Protein AF-A0A916F3W6-F1 (afdb_monomer_lite)

Structure (mmCIF, N/CA/C/O backbone):
data_AF-A0A916F3W6-F1
#
_entry.id   AF-A0A916F3W6-F1
#
loop_
_atom_site.group_PDB
_atom_site.id
_atom_site.type_symbol
_atom_site.label_atom_id
_atom_site.label_alt_id
_atom_site.label_comp_id
_atom_site.label_asym_id
_atom_site.label_entity_id
_atom_site.label_seq_id
_atom_site.pdbx_PDB_ins_code
_atom_site.Cartn_x
_atom_site.Cartn_y
_atom_site.Cartn_z
_atom_site.occupancy
_atom_site.B_iso_or_equiv
_atom_site.auth_seq_id
_atom_site.auth_comp_id
_atom_site.auth_asym_id
_atom_site.auth_atom_id
_atom_site.pdbx_PDB_model_num
ATOM 1 N N . MET A 1 1 ? 19.895 7.352 -36.940 1.00 52.72 1 MET A N 1
ATOM 2 C CA . MET A 1 1 ? 19.211 6.720 -35.798 1.00 52.72 1 MET A CA 1
ATOM 3 C C . MET A 1 1 ? 20.053 7.097 -34.598 1.00 52.72 1 MET A C 1
ATOM 5 O O . MET A 1 1 ? 21.205 6.691 -34.572 1.00 52.72 1 MET A O 1
ATOM 9 N N . GLY A 1 2 ? 19.587 8.029 -33.764 1.00 63.97 2 GLY A N 1
ATOM 10 C CA . GLY A 1 2 ? 20.312 8.358 -32.534 1.00 63.97 2 GLY A CA 1
ATOM 11 C C . GLY A 1 2 ? 20.203 7.164 -31.597 1.00 63.97 2 GLY A C 1
ATOM 12 O O . GLY A 1 2 ? 19.121 6.586 -31.505 1.00 63.97 2 GLY A O 1
ATOM 13 N N . GLU A 1 3 ? 21.311 6.747 -30.992 1.00 76.19 3 GLU A N 1
ATOM 14 C CA . GLU A 1 3 ? 21.245 5.807 -29.876 1.00 76.19 3 GLU A CA 1
ATOM 15 C C . GLU A 1 3 ? 20.401 6.453 -28.779 1.00 76.19 3 GLU A C 1
ATOM 17 O O . GLU A 1 3 ? 20.595 7.626 -28.457 1.00 76.19 3 GLU A O 1
ATOM 22 N N . LEU A 1 4 ? 19.427 5.708 -28.259 1.00 79.44 4 LEU A N 1
ATOM 23 C CA . LEU A 1 4 ? 18.796 6.086 -27.005 1.00 79.44 4 LEU A CA 1
ATOM 24 C C . LEU A 1 4 ? 19.884 6.004 -25.943 1.00 79.44 4 LEU A C 1
ATOM 26 O O . LEU A 1 4 ? 20.532 4.963 -25.803 1.00 79.44 4 LEU A O 1
ATOM 30 N N . ASP A 1 5 ? 20.103 7.100 -25.228 1.00 88.50 5 ASP A N 1
ATOM 31 C CA . ASP A 1 5 ? 20.922 7.025 -24.034 1.00 88.50 5 ASP A CA 1
ATOM 32 C C . ASP A 1 5 ? 20.217 6.166 -22.970 1.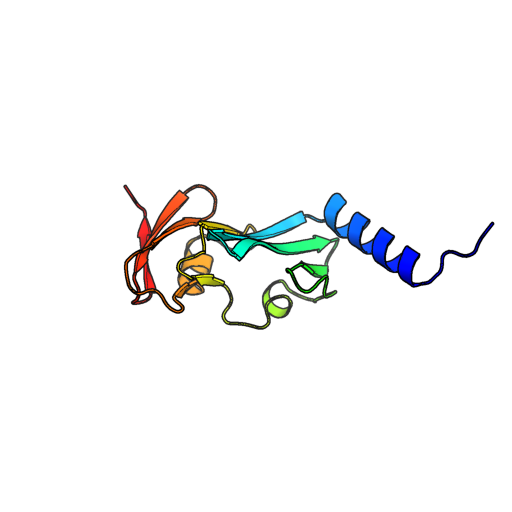00 88.50 5 ASP A C 1
ATOM 34 O O . ASP A 1 5 ? 19.040 5.793 -23.064 1.00 88.50 5 ASP A O 1
ATOM 38 N N . HIS A 1 6 ? 21.002 5.757 -21.981 1.00 87.81 6 HIS A N 1
ATOM 39 C CA . HIS A 1 6 ? 20.548 4.846 -20.943 1.00 87.81 6 HIS A CA 1
ATOM 40 C C . HIS A 1 6 ? 19.381 5.424 -20.127 1.00 87.81 6 HIS A C 1
ATOM 42 O O . HIS A 1 6 ? 18.486 4.676 -19.740 1.00 87.81 6 HIS A O 1
ATOM 48 N N . GLU A 1 7 ? 19.365 6.742 -19.916 1.00 89.38 7 GLU A N 1
ATOM 49 C CA . GLU A 1 7 ? 18.322 7.438 -19.158 1.00 89.38 7 GLU A CA 1
ATOM 50 C C . GLU A 1 7 ? 16.986 7.393 -19.901 1.00 89.38 7 GLU A C 1
ATOM 52 O O . GLU A 1 7 ? 15.973 7.004 -19.319 1.00 89.38 7 GLU A O 1
ATOM 57 N N . ALA A 1 8 ? 16.987 7.662 -21.210 1.00 91.12 8 ALA A N 1
ATOM 58 C CA . ALA A 1 8 ? 15.786 7.548 -22.032 1.00 91.12 8 ALA A CA 1
ATOM 59 C C . ALA A 1 8 ? 15.224 6.116 -22.042 1.00 91.12 8 ALA A C 1
ATOM 61 O O . ALA A 1 8 ? 14.010 5.922 -21.996 1.00 91.12 8 ALA A O 1
ATOM 62 N N . CYS A 1 9 ? 16.093 5.099 -22.066 1.00 91.56 9 CYS A N 1
ATOM 63 C CA . CYS A 1 9 ? 15.659 3.704 -21.963 1.00 91.56 9 CYS A CA 1
ATOM 64 C C . CYS A 1 9 ? 14.992 3.394 -20.612 1.00 91.56 9 CYS A C 1
ATOM 66 O O . CYS A 1 9 ? 14.017 2.643 -20.580 1.00 91.56 9 CYS A O 1
ATOM 68 N N . ILE A 1 10 ? 15.514 3.951 -19.512 1.00 90.44 10 ILE A N 1
ATOM 69 C CA . ILE A 1 10 ? 14.955 3.765 -18.167 1.00 90.44 10 ILE A CA 1
ATOM 70 C C . ILE A 1 10 ? 13.566 4.395 -18.075 1.00 90.44 10 ILE A C 1
ATOM 72 O O . ILE A 1 10 ? 12.645 3.734 -17.605 1.00 90.44 10 ILE A O 1
ATOM 76 N N . GLU A 1 11 ? 13.395 5.630 -18.546 1.00 93.12 11 GLU A N 1
ATOM 77 C CA . GLU A 1 11 ? 12.096 6.310 -18.477 1.00 93.12 11 GLU A CA 1
ATOM 78 C C . GLU A 1 11 ? 11.030 5.593 -19.313 1.00 93.12 11 GLU A C 1
ATOM 80 O O . GLU A 1 11 ? 9.953 5.303 -18.800 1.00 93.12 11 GLU A O 1
ATOM 85 N N . ILE A 1 12 ? 11.364 5.168 -20.539 1.00 94.62 12 ILE A N 1
ATOM 86 C CA . ILE A 1 12 ? 10.453 4.356 -21.366 1.00 94.62 12 ILE A CA 1
ATOM 87 C C . ILE A 1 12 ? 10.056 3.065 -20.639 1.00 94.62 12 ILE A C 1
ATOM 89 O O . ILE A 1 12 ? 8.906 2.638 -20.703 1.00 94.62 12 ILE A O 1
ATOM 93 N N . PHE A 1 13 ? 11.001 2.416 -19.956 1.00 94.69 13 PHE A N 1
ATOM 94 C CA . PHE A 1 13 ? 10.702 1.194 -19.219 1.00 94.69 13 PHE A CA 1
ATOM 95 C C . PHE A 1 13 ? 9.772 1.449 -18.024 1.00 94.69 13 PHE A C 1
ATOM 97 O O . PHE A 1 13 ? 8.854 0.660 -17.807 1.00 94.69 13 PHE A O 1
ATOM 104 N N . LYS A 1 14 ? 9.970 2.545 -17.280 1.00 95.44 14 LYS A N 1
ATOM 105 C CA . LYS A 1 14 ? 9.062 2.944 -16.192 1.00 95.44 14 LYS A CA 1
ATOM 106 C C . LYS A 1 14 ? 7.649 3.175 -16.717 1.00 95.44 14 LYS A C 1
ATOM 108 O O . LYS A 1 14 ? 6.705 2.654 -16.133 1.00 95.44 14 LYS A O 1
ATOM 113 N N . ASP A 1 15 ? 7.513 3.879 -17.838 1.00 95.94 15 ASP A N 1
ATOM 114 C CA . ASP A 1 15 ? 6.210 4.127 -18.463 1.00 95.94 15 ASP A CA 1
ATOM 115 C C . ASP A 1 15 ? 5.520 2.819 -18.859 1.00 95.94 15 ASP A C 1
ATOM 117 O O . ASP A 1 15 ? 4.353 2.623 -18.532 1.00 95.94 15 ASP A O 1
ATOM 121 N N . VAL A 1 16 ? 6.256 1.864 -19.437 1.00 97.00 16 VAL A N 1
ATOM 122 C CA . VAL A 1 16 ? 5.717 0.524 -19.726 1.00 97.00 16 VAL A CA 1
ATOM 123 C C . VAL A 1 16 ? 5.235 -0.179 -18.455 1.00 97.00 16 VAL A C 1
ATOM 125 O O . VAL A 1 16 ? 4.178 -0.800 -18.475 1.00 97.00 16 VAL A O 1
ATOM 128 N N . VAL A 1 17 ? 5.968 -0.098 -17.340 1.00 97.00 17 VAL A N 1
ATOM 129 C CA . VAL A 1 17 ? 5.509 -0.713 -16.084 1.00 97.00 17 VAL A CA 1
ATOM 130 C C . VAL A 1 17 ? 4.249 -0.029 -15.544 1.00 97.00 17 VAL A C 1
ATOM 132 O O . VAL A 1 17 ? 3.366 -0.728 -15.056 1.00 97.00 17 VAL A O 1
ATOM 135 N N . ARG A 1 18 ? 4.134 1.298 -15.648 1.00 95.69 18 ARG A N 1
ATOM 136 C CA . ARG A 1 18 ? 2.935 2.036 -15.210 1.00 95.69 18 ARG A CA 1
ATOM 137 C C . ARG A 1 18 ? 1.712 1.730 -16.076 1.00 95.69 18 ARG A C 1
ATOM 139 O O . ARG A 1 18 ? 0.608 1.631 -15.551 1.00 95.69 18 ARG A O 1
ATOM 146 N N . GLU A 1 19 ? 1.903 1.615 -17.390 1.00 96.19 19 GLU A N 1
ATOM 147 C CA . GLU A 1 19 ? 0.817 1.414 -18.357 1.00 96.19 19 GLU A CA 1
ATOM 148 C C . GLU A 1 19 ? 0.353 -0.047 -18.434 1.00 96.19 19 GLU A C 1
ATOM 150 O O . GLU A 1 19 ? -0.850 -0.311 -18.447 1.00 96.19 19 GLU A O 1
ATOM 155 N N . ASP A 1 20 ? 1.296 -0.994 -18.470 1.00 97.25 20 ASP A N 1
ATOM 156 C CA . ASP A 1 20 ? 1.007 -2.421 -18.662 1.00 97.25 20 ASP A CA 1
ATOM 157 C C . ASP A 1 20 ? 1.049 -3.231 -17.351 1.00 97.25 20 ASP A C 1
ATOM 159 O O . ASP A 1 20 ? 0.683 -4.412 -17.335 1.00 97.25 20 ASP A O 1
ATOM 163 N N . GLY A 1 21 ? 1.551 -2.651 -16.258 1.00 96.81 21 GLY A N 1
ATOM 164 C CA . GLY A 1 21 ? 1.572 -3.280 -14.940 1.00 96.81 21 GLY A CA 1
ATOM 165 C C . GLY A 1 21 ? 0.227 -3.189 -14.227 1.00 96.81 21 GLY A C 1
ATOM 166 O O . GLY A 1 21 ? -0.525 -2.228 -14.365 1.00 96.81 21 GLY A O 1
ATOM 167 N N . GLU A 1 22 ? -0.073 -4.196 -13.415 1.00 97.06 22 GLU A N 1
ATOM 168 C CA . GLU A 1 22 ? -1.228 -4.166 -12.523 1.00 97.06 22 GLU A CA 1
ATOM 169 C C . GLU A 1 22 ? -0.875 -3.347 -11.278 1.00 97.06 22 GLU A C 1
ATOM 171 O O . GLU A 1 22 ? 0.069 -3.694 -10.569 1.00 97.06 22 GLU A O 1
ATOM 176 N N . ASN A 1 23 ? -1.614 -2.271 -10.994 1.00 95.25 23 ASN A N 1
ATOM 177 C CA . ASN A 1 23 ? -1.508 -1.579 -9.710 1.00 95.25 23 ASN A CA 1
ATOM 178 C C . ASN A 1 23 ? -2.139 -2.470 -8.632 1.00 95.25 23 ASN A C 1
ATOM 180 O O . ASN A 1 23 ? -3.361 -2.593 -8.554 1.00 95.25 23 ASN A O 1
ATOM 184 N N . ILE A 1 24 ? -1.290 -3.133 -7.852 1.00 95.50 24 ILE A N 1
ATOM 185 C CA . ILE A 1 24 ? -1.711 -4.081 -6.815 1.00 95.50 24 ILE A CA 1
ATOM 186 C C . ILE A 1 24 ? -1.798 -3.443 -5.433 1.00 95.50 24 ILE A C 1
ATOM 188 O O . ILE A 1 24 ? -2.399 -4.022 -4.532 1.00 95.50 24 ILE A O 1
ATOM 192 N N . TYR A 1 25 ? -1.170 -2.279 -5.265 1.00 94.81 25 TYR A N 1
ATOM 193 C CA . TYR A 1 25 ? -1.212 -1.481 -4.056 1.00 94.81 25 TYR A CA 1
ATOM 194 C C . TYR A 1 25 ? -1.181 -0.003 -4.413 1.00 94.81 25 TYR A C 1
ATOM 196 O O . TYR A 1 25 ? -0.367 0.428 -5.236 1.00 94.81 25 TYR A O 1
ATOM 204 N N . ARG A 1 26 ? -2.006 0.776 -3.721 1.00 94.31 26 ARG A N 1
ATOM 205 C CA . ARG A 1 26 ? -1.967 2.230 -3.733 1.00 94.31 26 ARG A CA 1
ATOM 206 C C . ARG A 1 26 ? -2.323 2.762 -2.356 1.00 94.31 26 ARG A C 1
ATOM 208 O O . ARG A 1 26 ? -3.343 2.370 -1.799 1.00 94.31 26 ARG A O 1
ATOM 215 N N . GLN A 1 27 ? -1.531 3.691 -1.843 1.00 93.62 27 GLN A N 1
ATOM 216 C CA . GLN A 1 27 ? -1.860 4.449 -0.645 1.00 93.62 27 GLN A CA 1
ATOM 217 C C . GLN A 1 27 ? -1.833 5.931 -0.966 1.00 93.62 27 GLN A C 1
ATOM 219 O O . GLN A 1 27 ? -0.786 6.449 -1.330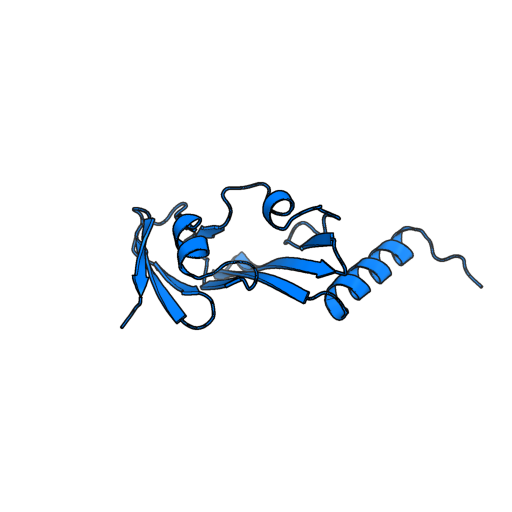 1.00 93.62 27 GLN A O 1
ATOM 224 N N . ASP A 1 28 ? -2.965 6.604 -0.784 1.00 93.88 28 ASP A N 1
ATOM 225 C CA . ASP A 1 28 ? -3.072 8.046 -0.987 1.00 93.88 28 ASP A CA 1
ATOM 226 C C . ASP A 1 28 ? -2.982 8.786 0.347 1.00 93.88 28 ASP A C 1
ATOM 228 O O . ASP A 1 28 ? -3.603 8.400 1.352 1.00 93.88 28 ASP A O 1
ATOM 232 N N . TRP A 1 29 ? -2.267 9.909 0.332 1.00 92.50 29 TRP A N 1
ATOM 233 C CA . TRP A 1 29 ? -2.260 10.872 1.423 1.00 92.50 29 TRP A CA 1
ATOM 234 C C . TRP A 1 29 ? -2.541 12.290 0.940 1.00 92.50 29 TRP A C 1
ATOM 236 O O . TRP A 1 29 ? -2.126 12.723 -0.134 1.00 92.50 29 TRP A O 1
ATOM 246 N N . ASP A 1 30 ? -3.215 13.038 1.803 1.00 91.12 30 ASP A N 1
ATOM 247 C CA . ASP A 1 30 ? -3.441 14.466 1.676 1.00 91.12 30 ASP A CA 1
ATOM 248 C C . ASP A 1 30 ? -2.944 15.146 2.952 1.00 91.12 30 ASP A C 1
ATOM 250 O O . ASP A 1 30 ? -3.535 15.037 4.029 1.00 91.12 30 ASP A O 1
ATOM 254 N N . SER A 1 31 ? -1.805 15.825 2.832 1.00 83.19 31 SER A N 1
ATOM 255 C CA . SER A 1 31 ? -1.199 16.582 3.930 1.00 83.19 31 SER A CA 1
ATOM 256 C C . SER A 1 31 ? -1.714 18.028 4.011 1.00 83.19 31 SER A C 1
ATOM 258 O O . SER A 1 31 ? -1.217 18.824 4.817 1.00 83.19 31 SER A O 1
ATOM 260 N N . GLY A 1 32 ? -2.706 18.384 3.187 1.00 83.75 32 GLY A N 1
ATOM 261 C CA . GLY A 1 32 ? -3.245 19.729 3.056 1.00 83.75 32 GLY A CA 1
ATOM 262 C C . GLY A 1 32 ? -2.254 20.660 2.361 1.00 83.75 32 GLY A C 1
ATOM 263 O O . GLY A 1 32 ? -1.997 20.544 1.166 1.00 83.75 32 GLY A O 1
ATOM 264 N N . GLU A 1 33 ? -1.682 21.605 3.112 1.00 71.06 33 GLU A N 1
ATOM 265 C CA . GLU A 1 33 ? -0.795 22.647 2.565 1.00 71.06 33 GLU A CA 1
ATOM 266 C C . GLU A 1 33 ? 0.506 22.101 1.958 1.00 71.06 33 GLU A C 1
ATOM 268 O O . GLU A 1 33 ? 1.104 22.757 1.105 1.00 71.06 33 GLU A O 1
ATOM 273 N N . PHE A 1 34 ? 0.946 20.914 2.385 1.00 69.81 34 PHE A N 1
ATOM 274 C CA . PHE A 1 34 ? 2.218 20.324 1.962 1.00 69.81 34 PHE A CA 1
ATOM 275 C C . PHE A 1 34 ? 2.097 19.429 0.721 1.00 69.81 34 PHE A C 1
ATOM 277 O O . PHE A 1 34 ? 3.123 19.056 0.155 1.00 69.81 34 PHE A O 1
ATOM 284 N N . GLY A 1 35 ? 0.872 19.163 0.252 1.00 76.88 35 GLY A N 1
ATOM 285 C CA . GLY A 1 35 ? 0.603 18.445 -0.991 1.00 76.88 35 GLY A CA 1
ATOM 286 C C . GLY A 1 35 ? -0.178 17.143 -0.821 1.00 76.88 35 GLY A C 1
ATOM 287 O O . GLY A 1 35 ? -0.418 16.651 0.287 1.00 76.88 35 GLY A O 1
ATOM 288 N N . VAL A 1 36 ? -0.560 16.603 -1.975 1.00 86.06 36 VAL A N 1
ATOM 289 C CA . VAL A 1 36 ? -1.164 15.281 -2.149 1.00 86.06 36 VAL A CA 1
ATOM 290 C C . VAL A 1 36 ? -0.130 14.363 -2.788 1.00 86.06 36 VAL A C 1
ATOM 292 O O . VAL A 1 36 ? 0.612 14.810 -3.666 1.00 86.06 36 VAL A O 1
ATOM 295 N N . GLY A 1 37 ? -0.080 13.110 -2.357 1.00 88.00 37 GLY A N 1
ATOM 296 C CA . GLY A 1 37 ? 0.847 12.121 -2.898 1.00 88.00 37 GLY A CA 1
ATOM 297 C C . GLY A 1 37 ? 0.290 10.711 -2.789 1.00 88.00 37 GLY A C 1
ATOM 298 O O . GLY A 1 37 ? -0.772 10.489 -2.193 1.00 88.00 37 GLY A O 1
ATOM 299 N N . SER A 1 38 ? 0.993 9.778 -3.420 1.00 90.31 38 SER A N 1
ATOM 300 C CA . SER A 1 38 ? 0.595 8.379 -3.442 1.00 90.31 38 SER A CA 1
ATOM 301 C C . SER A 1 38 ? 1.790 7.449 -3.574 1.00 90.31 38 SER A C 1
ATOM 303 O O . SER A 1 38 ? 2.613 7.645 -4.466 1.00 90.31 38 SER A O 1
ATOM 305 N N . ASP A 1 39 ? 1.805 6.396 -2.767 1.00 92.06 39 ASP A N 1
ATOM 306 C CA . ASP A 1 39 ? 2.724 5.272 -2.907 1.00 92.06 39 ASP A CA 1
ATOM 307 C C . ASP A 1 39 ? 2.012 4.198 -3.715 1.00 92.06 39 ASP A C 1
ATOM 309 O O . ASP A 1 39 ? 0.857 3.864 -3.430 1.00 92.06 39 ASP A O 1
ATOM 313 N N . MET A 1 40 ? 2.683 3.640 -4.718 1.00 94.12 40 MET A N 1
ATOM 314 C CA . MET A 1 40 ? 2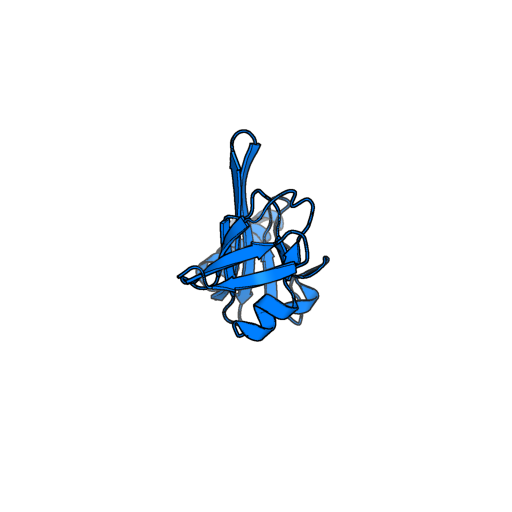.107 2.625 -5.595 1.00 94.12 40 MET A CA 1
ATOM 315 C C . MET A 1 40 ? 3.029 1.427 -5.746 1.00 94.12 40 MET A C 1
ATOM 317 O O . MET A 1 40 ? 4.244 1.576 -5.855 1.00 94.12 40 MET A O 1
ATOM 321 N N . ILE A 1 41 ? 2.449 0.230 -5.826 1.00 95.50 41 ILE A N 1
ATOM 322 C CA . ILE A 1 41 ? 3.176 -0.960 -6.265 1.00 95.50 41 ILE A CA 1
ATOM 323 C C . ILE A 1 41 ? 2.518 -1.526 -7.507 1.00 95.50 41 ILE A C 1
ATOM 325 O O . ILE A 1 41 ? 1.324 -1.832 -7.527 1.00 95.50 41 ILE A O 1
ATOM 329 N N . TYR A 1 42 ? 3.344 -1.716 -8.529 1.00 97.19 42 TYR A N 1
ATOM 330 C CA . TYR A 1 42 ? 2.964 -2.334 -9.784 1.00 97.19 42 TYR A CA 1
ATOM 331 C C . TYR A 1 42 ? 3.512 -3.749 -9.855 1.00 97.19 42 TYR A C 1
ATOM 333 O O . TYR A 1 42 ? 4.705 -3.991 -9.646 1.00 97.19 42 TYR A O 1
ATOM 341 N N . LYS A 1 43 ? 2.652 -4.689 -10.229 1.00 97.44 43 LYS A N 1
ATOM 342 C CA . LYS A 1 43 ? 3.036 -6.036 -10.624 1.00 97.44 43 LYS A CA 1
ATOM 343 C C . LYS A 1 43 ? 3.128 -6.079 -12.140 1.00 97.44 43 LYS A C 1
ATOM 345 O O . LYS A 1 43 ? 2.123 -6.048 -12.847 1.00 97.44 43 LYS A O 1
ATOM 350 N N . PHE A 1 44 ? 4.349 -6.172 -12.654 1.00 97.31 44 PHE A N 1
ATOM 351 C CA . PHE A 1 44 ? 4.598 -6.308 -14.085 1.00 97.31 44 PHE A CA 1
ATOM 352 C C . PHE A 1 44 ? 5.242 -7.661 -14.369 1.00 97.31 44 PHE A C 1
ATOM 354 O O . PHE A 1 44 ? 6.381 -7.944 -13.981 1.00 97.31 44 PHE A O 1
ATOM 361 N N . LYS A 1 45 ? 4.491 -8.521 -15.066 1.00 93.94 45 LYS A N 1
ATOM 362 C CA . LYS A 1 45 ? 4.804 -9.945 -15.272 1.00 93.94 45 LYS A CA 1
ATOM 363 C C . LYS A 1 45 ? 4.855 -10.719 -13.946 1.00 93.94 45 LYS A C 1
ATOM 365 O O . LYS A 1 45 ? 3.821 -11.150 -13.453 1.00 93.94 45 LYS A O 1
ATOM 370 N N . HIS A 1 46 ? 6.047 -10.908 -13.386 1.00 95.06 46 HIS A N 1
ATOM 371 C CA . HIS A 1 46 ? 6.287 -11.634 -12.130 1.00 95.06 46 HIS A CA 1
ATOM 372 C C . HIS A 1 46 ? 7.069 -10.798 -11.114 1.00 95.06 46 HIS A C 1
ATOM 374 O O . HIS A 1 46 ? 7.453 -11.318 -10.075 1.00 95.06 46 HIS A O 1
ATOM 380 N N . TRP A 1 47 ? 7.316 -9.528 -11.435 1.00 97.19 47 TRP A N 1
ATOM 381 C CA . TRP A 1 47 ? 8.152 -8.633 -10.653 1.00 97.19 47 TRP A CA 1
ATOM 382 C C . TRP A 1 47 ? 7.325 -7.487 -10.102 1.00 97.19 47 TRP A C 1
ATOM 384 O O . TRP A 1 47 ? 6.371 -7.035 -10.744 1.00 97.19 47 TRP A O 1
ATOM 394 N N . PHE A 1 48 ? 7.740 -7.009 -8.940 1.00 96.69 48 PHE A N 1
ATOM 395 C CA . PHE A 1 48 ? 7.094 -5.916 -8.236 1.00 96.69 48 PHE A CA 1
ATOM 396 C C . PHE A 1 48 ? 7.956 -4.661 -8.338 1.00 96.69 48 PHE A C 1
ATOM 398 O O . PHE A 1 48 ? 9.185 -4.736 -8.276 1.00 96.69 48 PHE A O 1
ATOM 405 N N . TRP A 1 49 ? 7.307 -3.520 -8.513 1.00 96.44 49 TRP A N 1
ATOM 406 C CA . TRP A 1 49 ? 7.950 -2.220 -8.659 1.00 96.44 49 TRP A CA 1
ATOM 407 C C . TRP A 1 49 ? 7.251 -1.224 -7.757 1.00 96.44 49 TRP A C 1
ATOM 409 O O . TRP A 1 49 ? 6.030 -1.115 -7.822 1.00 96.44 49 TRP A O 1
ATOM 419 N N . TRP A 1 50 ? 8.016 -0.524 -6.931 1.00 95.00 50 TRP A N 1
ATOM 420 C CA . TRP A 1 50 ? 7.505 0.488 -6.016 1.00 95.00 50 TRP A CA 1
ATOM 421 C C . TRP A 1 50 ? 7.765 1.876 -6.592 1.00 95.00 50 TRP A C 1
ATOM 423 O O . TRP A 1 50 ? 8.869 2.163 -7.060 1.00 95.00 50 TRP A O 1
ATOM 433 N N . GLU A 1 51 ? 6.739 2.712 -6.573 1.00 93.31 51 GLU A N 1
ATOM 434 C CA . GLU A 1 51 ? 6.797 4.115 -6.943 1.00 93.31 51 GLU A CA 1
ATOM 435 C C . GLU A 1 51 ? 6.339 4.971 -5.763 1.00 93.31 51 GLU A C 1
ATOM 437 O O . GLU A 1 51 ? 5.257 4.745 -5.221 1.00 93.31 51 GLU A O 1
ATOM 442 N N . ASP A 1 52 ? 7.168 5.938 -5.389 1.00 90.75 52 ASP A N 1
ATOM 443 C CA . ASP A 1 52 ? 6.916 6.926 -4.341 1.00 90.75 52 ASP A CA 1
ATOM 444 C C . ASP A 1 52 ? 7.349 8.327 -4.812 1.00 90.75 52 ASP A C 1
ATOM 446 O O . ASP A 1 52 ? 7.781 8.530 -5.953 1.00 90.75 52 ASP A O 1
ATOM 450 N N . ASP A 1 53 ? 7.279 9.313 -3.916 1.00 86.12 53 ASP A N 1
ATOM 451 C CA . ASP A 1 53 ? 7.724 10.686 -4.196 1.00 86.12 53 ASP A CA 1
ATOM 452 C C . ASP A 1 53 ? 9.239 10.794 -4.491 1.00 86.12 53 ASP A C 1
ATOM 454 O O . ASP A 1 53 ? 9.702 11.810 -5.024 1.00 86.12 53 ASP A O 1
ATOM 458 N N . PHE A 1 54 ? 10.037 9.778 -4.143 1.00 85.69 54 PHE A N 1
ATOM 459 C CA . PHE A 1 54 ? 11.487 9.750 -4.356 1.00 85.69 54 PHE A CA 1
ATOM 460 C C . PHE A 1 54 ? 11.883 9.061 -5.664 1.00 85.69 54 PHE A C 1
ATOM 462 O O . PHE A 1 54 ? 12.984 9.305 -6.175 1.00 85.69 54 PHE A O 1
ATOM 469 N N . GLY A 1 55 ? 11.001 8.246 -6.236 1.00 90.19 55 GLY A N 1
ATOM 470 C CA . GLY A 1 55 ? 11.141 7.716 -7.578 1.00 90.19 55 GLY A CA 1
ATOM 471 C C . GLY A 1 55 ? 10.607 6.301 -7.720 1.00 90.19 55 GLY A C 1
ATOM 472 O O . GLY A 1 55 ? 9.564 5.942 -7.197 1.00 90.19 55 GLY A O 1
ATOM 473 N N . PHE A 1 56 ? 11.319 5.506 -8.515 1.00 92.81 56 PHE A N 1
ATOM 474 C CA . PHE A 1 56 ? 10.863 4.200 -8.973 1.00 92.81 56 PHE A CA 1
ATOM 475 C C . PHE A 1 56 ? 11.923 3.145 -8.670 1.0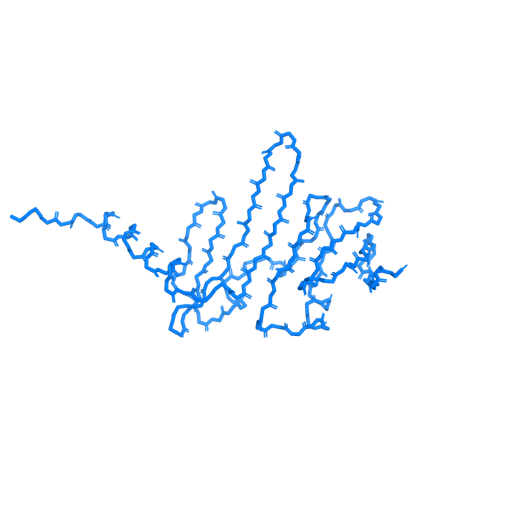0 92.81 56 PHE A C 1
ATOM 477 O O . PHE A 1 56 ? 13.058 3.252 -9.149 1.00 92.81 56 PHE A O 1
ATOM 484 N N . SER A 1 57 ? 11.552 2.138 -7.886 1.00 93.50 57 SER A N 1
ATOM 485 C CA . SER A 1 57 ? 12.456 1.123 -7.345 1.00 93.50 57 SER A CA 1
ATOM 486 C C . SER A 1 57 ? 11.978 -0.294 -7.668 1.00 93.50 57 SER A C 1
ATOM 488 O O . SER A 1 57 ? 10.783 -0.559 -7.790 1.00 93.50 57 SER A O 1
ATOM 490 N N . GLY A 1 58 ? 12.926 -1.219 -7.820 1.00 93.19 58 GLY A N 1
ATOM 491 C CA . GLY A 1 58 ? 12.682 -2.611 -8.205 1.00 93.19 58 GLY A CA 1
ATOM 492 C C . GLY A 1 58 ? 13.687 -3.107 -9.257 1.00 93.19 58 GLY A C 1
ATOM 493 O O . GLY A 1 58 ? 14.664 -2.411 -9.553 1.00 93.19 58 GLY A O 1
ATOM 494 N N . PRO A 1 59 ? 13.474 -4.300 -9.839 1.00 95.81 59 PRO A N 1
ATOM 495 C CA . PRO A 1 59 ? 12.379 -5.221 -9.543 1.00 95.81 59 PRO A CA 1
ATOM 496 C C . PRO A 1 59 ? 12.573 -5.925 -8.194 1.00 95.81 59 PRO A C 1
ATOM 498 O O . PRO A 1 59 ? 13.702 -6.223 -7.809 1.00 95.81 59 PRO A O 1
ATOM 501 N N . TYR A 1 60 ? 11.469 -6.240 -7.524 1.00 95.88 60 TYR A N 1
ATOM 502 C CA . TYR A 1 60 ? 11.425 -7.070 -6.316 1.00 95.88 60 TYR A CA 1
ATOM 503 C C . TYR A 1 60 ? 10.755 -8.417 -6.602 1.00 95.88 60 TYR A C 1
ATOM 505 O O . TYR A 1 60 ? 9.894 -8.498 -7.487 1.00 95.88 60 TYR A O 1
ATOM 513 N N . ASP A 1 61 ? 11.121 -9.460 -5.849 1.00 95.56 61 ASP A N 1
ATOM 514 C CA . ASP A 1 61 ? 10.572 -10.816 -6.015 1.00 95.56 61 ASP A CA 1
ATOM 515 C C . ASP A 1 61 ? 9.166 -10.961 -5.402 1.00 95.56 61 ASP A C 1
ATOM 517 O O . ASP A 1 61 ? 8.414 -11.879 -5.740 1.00 95.56 61 ASP A O 1
ATOM 521 N N . SER A 1 62 ? 8.784 -10.058 -4.495 1.00 92.31 62 SER A N 1
ATOM 522 C CA . SER A 1 62 ? 7.472 -10.059 -3.846 1.00 92.31 62 SER A CA 1
ATOM 523 C C . SER A 1 62 ? 6.989 -8.648 -3.518 1.00 92.31 62 SER A C 1
ATOM 525 O O . SER A 1 62 ? 7.795 -7.729 -3.364 1.00 92.31 62 SER A O 1
ATOM 527 N N . MET A 1 63 ? 5.673 -8.492 -3.328 1.00 90.31 63 MET A N 1
ATOM 528 C CA . MET A 1 63 ? 5.096 -7.253 -2.794 1.00 90.31 63 MET A CA 1
ATOM 529 C C . MET A 1 63 ? 5.731 -6.886 -1.450 1.00 90.31 63 MET A C 1
ATOM 531 O O . MET A 1 63 ? 5.975 -5.718 -1.189 1.00 90.31 63 MET A O 1
ATOM 535 N N . ILE A 1 64 ? 6.054 -7.880 -0.616 1.00 87.94 64 ILE A N 1
ATOM 536 C CA . ILE A 1 64 ? 6.618 -7.635 0.711 1.00 87.94 64 ILE A CA 1
ATOM 537 C C . ILE A 1 64 ? 8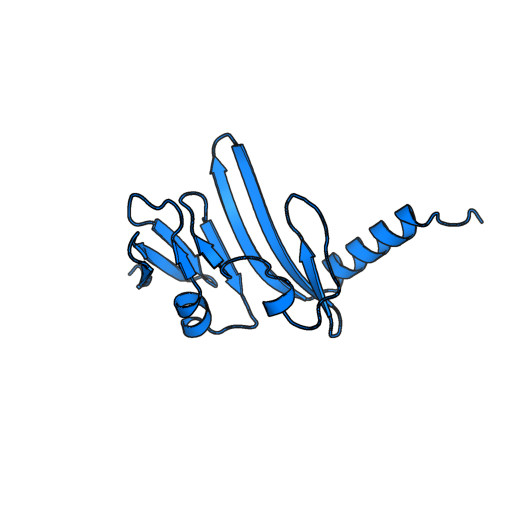.008 -7.010 0.644 1.00 87.94 64 ILE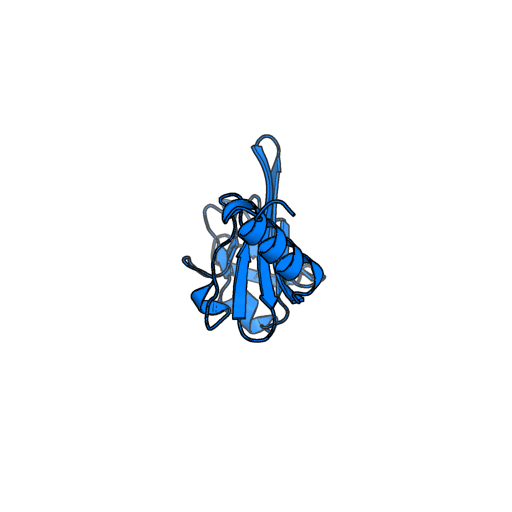 A C 1
ATOM 539 O O . ILE A 1 64 ? 8.319 -6.127 1.433 1.00 87.94 64 ILE A O 1
ATOM 543 N N . GLU A 1 65 ? 8.835 -7.432 -0.308 1.00 90.00 65 GLU A N 1
ATOM 544 C CA . GLU A 1 65 ? 10.162 -6.843 -0.508 1.00 90.00 65 GLU A CA 1
ATOM 545 C C . GLU A 1 65 ? 10.109 -5.424 -1.074 1.00 90.00 65 GLU A C 1
ATOM 547 O O . GLU A 1 65 ? 11.005 -4.626 -0.801 1.00 90.00 65 GLU A O 1
ATOM 552 N N . ALA A 1 66 ? 9.057 -5.102 -1.829 1.00 89.88 66 ALA A N 1
ATOM 553 C CA . ALA A 1 66 ? 8.828 -3.758 -2.339 1.00 89.88 66 ALA A CA 1
ATOM 554 C C . ALA A 1 66 ? 8.480 -2.745 -1.223 1.00 89.88 66 ALA A C 1
ATOM 556 O O . ALA A 1 66 ? 8.577 -1.545 -1.463 1.00 89.88 66 ALA A O 1
ATOM 557 N N . PHE A 1 67 ? 8.156 -3.203 -0.002 1.00 81.56 67 PHE A N 1
ATOM 558 C CA . PHE A 1 67 ? 7.899 -2.369 1.180 1.00 81.56 67 PHE A CA 1
ATOM 559 C C . PHE A 1 67 ? 9.069 -2.376 2.184 1.00 81.56 67 PHE A C 1
ATOM 561 O O . PHE A 1 67 ? 9.246 -3.339 2.932 1.00 81.56 67 PHE A O 1
ATOM 568 N N . PRO A 1 68 ? 9.849 -1.288 2.307 1.00 62.91 68 PRO A N 1
ATOM 569 C CA . PRO A 1 68 ? 10.979 -1.235 3.244 1.00 62.91 68 PRO A CA 1
ATOM 570 C C . PRO A 1 68 ? 10.623 -0.859 4.703 1.00 62.91 68 PRO A C 1
ATOM 572 O O . PRO A 1 68 ? 11.516 -0.812 5.551 1.00 62.91 68 PRO A O 1
ATOM 575 N N . GLN A 1 69 ? 9.360 -0.567 5.027 1.00 62.44 69 GLN A N 1
ATOM 576 C CA . GLN A 1 69 ? 8.885 -0.019 6.319 1.00 62.44 69 GLN A CA 1
ATOM 577 C C . GLN A 1 69 ? 7.736 -0.882 6.890 1.00 62.44 69 GLN A C 1
ATOM 579 O O . GLN A 1 69 ? 7.270 -1.780 6.186 1.00 62.44 69 GLN A O 1
ATOM 584 N N . PRO A 1 70 ? 7.259 -0.682 8.146 1.00 60.59 70 PRO A N 1
ATOM 585 C CA . PRO A 1 70 ? 5.979 -1.259 8.571 1.00 60.59 70 PRO A CA 1
ATOM 586 C C . PRO A 1 70 ? 4.925 -1.035 7.480 1.00 60.59 70 PRO A C 1
ATOM 588 O O . PRO A 1 70 ? 4.693 0.100 7.078 1.00 60.59 70 PRO A O 1
ATOM 591 N N . PHE A 1 71 ? 4.360 -2.144 6.994 1.00 65.56 71 PHE A N 1
ATOM 592 C CA . PHE A 1 71 ? 3.812 -2.279 5.641 1.00 65.56 71 PHE A CA 1
ATOM 593 C C . PHE A 1 71 ? 2.836 -1.181 5.230 1.00 65.56 71 PHE A C 1
ATOM 595 O O . PHE A 1 71 ? 2.849 -0.742 4.090 1.00 65.56 71 PHE A O 1
ATOM 602 N N . ILE A 1 72 ? 1.988 -0.743 6.162 1.00 79.50 72 ILE A N 1
ATOM 603 C CA . ILE A 1 72 ? 0.969 0.262 5.894 1.00 79.50 72 ILE A CA 1
ATOM 604 C C . ILE A 1 72 ? 0.922 1.235 7.072 1.00 79.50 72 ILE A C 1
ATOM 606 O O . ILE A 1 72 ? 0.140 1.081 8.017 1.00 79.50 72 ILE A O 1
ATOM 610 N N . ALA A 1 73 ? 1.824 2.214 7.050 1.00 89.06 73 ALA A N 1
ATOM 611 C CA . ALA A 1 73 ? 1.815 3.302 8.015 1.00 89.06 73 ALA A CA 1
ATOM 612 C C . ALA A 1 73 ? 0.581 4.186 7.780 1.00 89.06 73 ALA A C 1
ATOM 614 O O . ALA A 1 73 ? 0.429 4.780 6.714 1.00 89.06 73 ALA A O 1
ATOM 615 N N . ILE A 1 74 ? -0.297 4.288 8.776 1.00 91.00 74 ILE A N 1
ATOM 616 C CA . ILE A 1 74 ? -1.454 5.187 8.755 1.00 91.00 74 ILE A CA 1
ATOM 617 C C . ILE A 1 74 ? -1.091 6.441 9.521 1.00 91.00 74 ILE A C 1
ATOM 619 O O . ILE A 1 74 ? -0.872 6.391 10.730 1.00 91.00 74 ILE A O 1
ATOM 623 N N . THR A 1 75 ? -1.072 7.566 8.822 1.00 91.88 75 THR A N 1
ATOM 624 C CA . THR A 1 75 ? -0.883 8.881 9.434 1.00 91.88 75 THR A CA 1
ATOM 625 C C . THR A 1 75 ? -2.178 9.676 9.357 1.00 91.88 75 THR A C 1
ATOM 627 O O . THR A 1 75 ? -3.129 9.295 8.671 1.00 91.88 75 THR A O 1
ATOM 630 N N . LYS A 1 76 ? -2.206 10.843 10.002 1.00 92.12 76 LYS A N 1
ATOM 631 C CA . LYS A 1 76 ? -3.322 11.795 9.877 1.00 92.12 76 LYS A CA 1
ATOM 632 C C . LYS A 1 76 ? -3.614 12.223 8.432 1.00 92.12 76 LYS A C 1
ATOM 634 O O . LYS A 1 76 ? -4.724 12.661 8.145 1.00 92.12 76 LYS A O 1
ATOM 639 N N . SER A 1 77 ? -2.618 12.116 7.552 1.00 92.69 77 SER A N 1
ATOM 640 C CA . SER A 1 77 ? -2.723 12.493 6.145 1.00 92.69 77 SER A CA 1
ATOM 641 C C . SER A 1 77 ? -3.245 11.351 5.282 1.00 92.69 77 SER A C 1
ATOM 643 O O . SER A 1 77 ? -3.667 11.601 4.163 1.00 92.69 77 SER A O 1
ATOM 645 N N . THR A 1 78 ? -3.227 10.102 5.755 1.00 93.31 78 THR A N 1
ATOM 646 C CA . THR A 1 78 ? -3.704 8.965 4.961 1.00 93.31 78 THR A CA 1
ATOM 647 C C . THR A 1 78 ? -5.203 9.105 4.687 1.00 93.31 78 THR A C 1
ATOM 649 O O . THR A 1 78 ? -5.990 9.463 5.576 1.00 93.31 78 THR A O 1
ATOM 652 N N . VAL A 1 79 ? -5.586 8.854 3.435 1.00 94.56 79 VAL A N 1
ATOM 653 C CA . VAL A 1 79 ? -6.969 8.974 2.951 1.00 94.56 79 VAL A CA 1
ATOM 654 C C . VAL A 1 79 ? -7.494 7.625 2.482 1.00 94.56 79 VAL A C 1
ATOM 656 O O . VAL A 1 79 ? -8.608 7.247 2.838 1.00 94.56 79 VAL A O 1
ATOM 659 N N . MET A 1 80 ? -6.696 6.893 1.706 1.00 95.50 80 MET A N 1
ATOM 660 C CA . MET A 1 80 ? -7.150 5.673 1.049 1.00 95.50 80 MET A CA 1
ATOM 661 C C . MET A 1 80 ? -6.023 4.657 0.933 1.00 95.50 80 MET A C 1
ATOM 663 O O . MET A 1 80 ? -4.867 5.027 0.724 1.00 95.50 80 MET A O 1
ATOM 667 N N . ILE A 1 81 ? -6.386 3.384 1.059 1.00 94.75 81 ILE A N 1
ATOM 668 C CA . ILE A 1 81 ? -5.559 2.231 0.724 1.00 94.75 81 ILE A CA 1
ATOM 669 C C . ILE A 1 81 ? -6.338 1.323 -0.220 1.00 94.75 81 ILE A C 1
ATOM 671 O O . ILE A 1 81 ? -7.460 0.897 0.063 1.00 94.75 81 ILE A O 1
ATOM 675 N N . HIS A 1 82 ? -5.703 0.970 -1.323 1.00 95.19 82 HIS A N 1
ATOM 676 C CA . HIS A 1 82 ? -6.139 -0.079 -2.219 1.00 95.19 82 HIS A CA 1
ATOM 677 C C . HIS A 1 82 ? -5.079 -1.173 -2.228 1.00 95.19 82 HIS A C 1
ATOM 679 O O . HIS A 1 82 ? -3.901 -0.871 -2.388 1.00 95.19 82 HIS A O 1
ATOM 685 N N . CYS A 1 83 ? -5.476 -2.428 -2.044 1.00 94.56 83 CYS A N 1
ATOM 686 C CA . CYS A 1 83 ? -4.582 -3.576 -2.146 1.00 94.56 83 CYS A CA 1
ATOM 687 C C . CYS A 1 83 ? -5.356 -4.786 -2.675 1.00 94.56 83 CYS A C 1
ATOM 689 O O . CYS A 1 83 ? -6.401 -5.129 -2.118 1.00 94.56 83 CYS A O 1
ATOM 691 N N . THR A 1 84 ? -4.864 -5.418 -3.742 1.00 94.75 84 THR A N 1
ATOM 692 C CA . THR A 1 84 ? -5.522 -6.574 -4.383 1.00 94.75 84 THR A CA 1
ATOM 693 C C . THR A 1 84 ? -4.863 -7.912 -4.058 1.00 94.75 84 THR A C 1
ATOM 695 O O . THR A 1 84 ? -5.501 -8.953 -4.200 1.00 94.75 84 THR A O 1
ATOM 698 N N . GLU A 1 85 ? -3.604 -7.902 -3.614 1.00 92.25 85 GLU A N 1
ATOM 699 C CA . GLU A 1 85 ? -2.869 -9.120 -3.239 1.00 92.25 85 GLU A CA 1
ATOM 700 C C . GLU A 1 85 ? -3.218 -9.610 -1.828 1.00 92.25 85 GLU A C 1
ATOM 702 O O . GLU A 1 85 ? -2.968 -10.772 -1.518 1.00 92.25 85 GLU A O 1
ATOM 707 N N . TRP A 1 86 ? -3.795 -8.744 -0.991 1.00 91.75 86 TRP A N 1
ATOM 708 C CA . TRP A 1 86 ? -4.215 -9.063 0.370 1.00 91.75 86 TRP A CA 1
ATOM 709 C C . TRP A 1 86 ? -5.713 -8.916 0.550 1.00 91.75 86 TRP A C 1
ATOM 711 O O . TRP A 1 86 ? -6.335 -7.991 0.017 1.00 91.75 86 TRP A O 1
ATOM 721 N N . ASP A 1 87 ? -6.282 -9.813 1.348 1.00 93.62 87 ASP A N 1
ATOM 722 C CA . ASP A 1 87 ? -7.638 -9.618 1.836 1.00 93.62 87 ASP A CA 1
ATOM 723 C C . ASP A 1 87 ? -7.699 -8.529 2.922 1.00 93.62 87 ASP A C 1
ATOM 725 O O . ASP A 1 87 ? -6.696 -7.974 3.377 1.00 93.62 87 ASP A O 1
ATOM 729 N N . ILE A 1 88 ? -8.919 -8.171 3.318 1.00 93.19 88 ILE A N 1
ATOM 730 C CA . ILE A 1 88 ? -9.129 -7.095 4.284 1.00 93.19 88 ILE A CA 1
ATOM 731 C C . ILE A 1 88 ? -8.549 -7.412 5.668 1.00 93.19 88 ILE A C 1
ATOM 733 O O . ILE A 1 88 ? -8.041 -6.506 6.330 1.00 93.19 88 ILE A O 1
ATOM 737 N N . ASP A 1 89 ? -8.580 -8.674 6.094 1.00 93.00 89 ASP A N 1
ATOM 738 C CA . ASP A 1 89 ? -8.075 -9.084 7.404 1.00 93.00 89 ASP A CA 1
ATOM 739 C C . ASP A 1 89 ? -6.542 -8.992 7.421 1.00 93.00 89 ASP A C 1
ATOM 741 O O . ASP A 1 89 ? -5.952 -8.514 8.395 1.00 93.00 89 ASP A O 1
ATOM 745 N N . GLU A 1 90 ? -5.893 -9.378 6.319 1.00 91.88 90 GLU A N 1
ATOM 746 C CA . GLU A 1 90 ? -4.454 -9.222 6.109 1.00 91.88 90 GLU A CA 1
ATOM 747 C C . GLU A 1 90 ? -4.032 -7.749 6.086 1.00 91.88 90 GLU A C 1
ATOM 749 O O . GLU A 1 90 ? -3.043 -7.391 6.735 1.00 91.88 90 GLU A O 1
ATOM 754 N N . ILE A 1 91 ? -4.784 -6.879 5.402 1.00 92.00 91 ILE A N 1
ATOM 755 C CA . ILE A 1 91 ? -4.523 -5.432 5.407 1.00 92.00 91 ILE A CA 1
ATOM 756 C C . ILE A 1 91 ? -4.597 -4.903 6.842 1.00 92.00 91 ILE A C 1
ATOM 758 O O . ILE A 1 91 ? -3.625 -4.320 7.325 1.00 92.00 91 ILE A O 1
ATOM 762 N N . ILE A 1 92 ? -5.703 -5.160 7.550 1.00 91.81 92 ILE A N 1
ATOM 763 C CA . ILE A 1 92 ? -5.932 -4.689 8.925 1.00 91.81 92 ILE A CA 1
ATOM 764 C C . ILE A 1 92 ? -4.833 -5.181 9.876 1.00 91.81 92 ILE A C 1
ATOM 766 O O . ILE A 1 92 ? -4.314 -4.398 10.674 1.00 91.81 92 ILE A O 1
ATOM 770 N N . LEU A 1 93 ? -4.418 -6.447 9.768 1.00 90.38 93 LEU A N 1
ATOM 771 C CA . LEU A 1 93 ? -3.354 -7.025 10.596 1.00 90.38 93 LEU A CA 1
ATOM 772 C C . LEU A 1 93 ? -2.004 -6.304 10.420 1.00 90.38 93 LEU A C 1
ATOM 774 O O . LEU A 1 93 ? -1.185 -6.258 11.351 1.00 90.38 93 LEU A O 1
ATOM 778 N N . ASN A 1 94 ? -1.770 -5.734 9.238 1.00 88.81 94 ASN A N 1
ATOM 779 C CA . ASN A 1 94 ? -0.533 -5.051 8.870 1.00 88.81 94 ASN A CA 1
ATOM 780 C C . ASN A 1 94 ? -0.607 -3.517 8.970 1.00 88.81 94 ASN A C 1
ATOM 782 O O . ASN A 1 94 ? 0.439 -2.870 8.876 1.00 88.81 94 ASN A O 1
ATOM 786 N N . LEU A 1 95 ? -1.781 -2.934 9.244 1.00 90.44 95 LEU A N 1
ATOM 787 C CA . LEU A 1 95 ? -1.924 -1.499 9.503 1.00 90.44 95 LEU A CA 1
ATOM 788 C C . LEU A 1 95 ? -1.157 -1.081 10.758 1.00 90.44 95 LEU A C 1
ATOM 790 O O . LEU A 1 95 ? -1.231 -1.725 11.810 1.00 90.44 95 LEU A O 1
ATOM 794 N N . ARG A 1 96 ? -0.425 0.027 10.669 1.00 91.25 96 ARG A N 1
ATOM 795 C CA . ARG A 1 96 ? 0.300 0.606 11.802 1.00 91.25 96 ARG A CA 1
ATOM 796 C C . ARG A 1 96 ? -0.008 2.096 11.892 1.00 91.25 96 ARG A C 1
ATOM 798 O O . ARG A 1 96 ? 0.510 2.855 11.080 1.00 91.25 96 ARG A O 1
ATOM 805 N N . PRO A 1 97 ? -0.822 2.533 12.866 1.00 91.81 97 PRO A N 1
ATOM 806 C CA . PRO A 1 97 ? -0.930 3.945 13.200 1.00 91.81 97 PRO A CA 1
ATOM 807 C C . PRO A 1 97 ? 0.435 4.542 13.528 1.00 91.81 97 PRO A C 1
ATOM 809 O O . PRO A 1 97 ? 1.189 3.981 14.327 1.00 91.81 97 PRO A O 1
ATOM 812 N N . VAL A 1 98 ? 0.737 5.685 12.929 1.00 91.06 98 VAL A N 1
ATOM 813 C CA . VAL A 1 98 ? 1.930 6.484 13.197 1.00 91.06 98 VAL A CA 1
ATOM 814 C C . VAL A 1 98 ? 1.476 7.927 13.371 1.00 91.06 98 VAL A C 1
ATOM 816 O O . VAL A 1 98 ? 0.831 8.486 12.486 1.00 91.06 98 VAL A O 1
ATOM 819 N N . ASP A 1 99 ? 1.796 8.518 14.521 1.00 88.69 99 ASP A N 1
ATOM 820 C CA . ASP A 1 99 ? 1.460 9.909 14.851 1.00 88.69 99 ASP A CA 1
ATOM 821 C C . ASP A 1 99 ? -0.041 10.245 14.685 1.00 88.69 99 ASP A C 1
ATOM 823 O O . ASP A 1 99 ? -0.412 11.307 14.176 1.00 88.69 99 ASP A O 1
ATOM 827 N N . LEU A 1 100 ? -0.918 9.320 15.099 1.00 91.31 100 LEU A N 1
ATOM 828 C CA . LEU A 1 100 ? -2.358 9.563 15.229 1.00 91.31 100 LEU A CA 1
ATOM 829 C C . LEU A 1 100 ? -2.682 10.021 16.655 1.00 91.31 100 LEU A C 1
ATOM 831 O O . LEU A 1 100 ? -2.495 9.264 17.604 1.00 91.31 100 LEU A O 1
ATOM 835 N N . ASP A 1 101 ? -3.193 11.245 16.789 1.00 92.06 101 ASP A N 1
ATOM 836 C CA . ASP A 1 101 ? -3.651 11.801 18.071 1.00 92.06 101 ASP A CA 1
ATOM 837 C C . ASP A 1 101 ? -5.124 11.459 18.369 1.00 92.06 101 ASP A C 1
ATOM 839 O O . ASP A 1 101 ? -5.510 11.346 19.530 1.00 92.06 101 ASP A O 1
ATOM 843 N N . ASP A 1 102 ? -5.925 11.255 17.321 1.00 94.06 102 ASP A N 1
ATOM 844 C CA . ASP A 1 102 ? -7.359 10.961 17.363 1.00 94.06 102 ASP A CA 1
ATOM 845 C C . ASP A 1 102 ? -7.708 9.869 16.339 1.00 94.06 102 ASP A C 1
ATOM 847 O O . ASP A 1 102 ? -6.901 9.525 15.467 1.00 94.06 102 ASP A O 1
ATOM 851 N N . ASP A 1 103 ? -8.930 9.343 16.428 1.00 94.75 103 ASP A N 1
ATOM 852 C CA . ASP A 1 103 ? -9.456 8.395 15.449 1.00 94.75 103 ASP A CA 1
ATOM 853 C C . ASP A 1 103 ? -9.471 8.991 14.036 1.00 94.75 103 ASP A C 1
ATOM 855 O O . ASP A 1 103 ? -9.829 10.155 13.817 1.00 94.75 103 ASP A O 1
ATOM 859 N N . ARG A 1 104 ? -9.131 8.155 13.053 1.00 93.25 104 ARG A N 1
ATOM 860 C CA . ARG A 1 104 ? -9.070 8.534 11.644 1.00 93.25 104 ARG A CA 1
ATOM 861 C C . ARG A 1 104 ? -9.989 7.666 10.801 1.00 93.25 104 ARG A C 1
ATOM 863 O O . ARG A 1 104 ? -9.957 6.447 10.903 1.00 93.25 104 ARG A O 1
ATOM 870 N N . PHE A 1 105 ? -10.751 8.305 9.920 1.00 95.12 105 PHE A N 1
ATOM 871 C CA . PHE A 1 105 ? -11.500 7.621 8.872 1.00 95.12 105 PHE A CA 1
ATOM 872 C C . PHE A 1 105 ? -10.635 7.512 7.619 1.00 95.12 105 PHE A C 1
ATOM 874 O O . PHE A 1 105 ? -10.087 8.519 7.160 1.00 95.12 105 PHE A O 1
ATOM 881 N N . ILE A 1 106 ? -10.494 6.294 7.104 1.00 95.31 106 ILE A N 1
ATOM 882 C CA . ILE A 1 106 ? -9.800 5.990 5.850 1.00 95.31 106 ILE A CA 1
ATOM 883 C C . ILE A 1 106 ? -10.646 5.036 5.011 1.00 95.31 106 ILE A C 1
ATOM 885 O O . ILE A 1 106 ? -11.406 4.229 5.548 1.00 95.31 106 ILE A O 1
ATOM 889 N N . GLU A 1 107 ? -10.483 5.092 3.697 1.00 96.69 107 GLU A N 1
ATOM 890 C CA . GLU A 1 107 ? -11.068 4.107 2.790 1.00 96.69 107 GLU A CA 1
ATOM 891 C C . GLU A 1 107 ? -10.082 2.954 2.565 1.00 96.69 107 GLU A C 1
ATOM 893 O O . GLU A 1 107 ? -8.930 3.184 2.207 1.00 96.69 107 GLU A O 1
ATOM 898 N N . ILE A 1 108 ? -10.521 1.709 2.747 1.00 95.94 108 ILE A N 1
ATOM 899 C CA . ILE A 1 108 ? -9.759 0.510 2.389 1.00 95.94 108 ILE A CA 1
ATOM 900 C C . ILE A 1 108 ? -10.575 -0.280 1.371 1.00 95.94 108 ILE A C 1
ATOM 902 O O . ILE A 1 108 ? -11.662 -0.765 1.689 1.00 95.94 108 ILE A O 1
ATOM 906 N N . ASN A 1 109 ? -10.063 -0.415 0.145 1.00 95.69 109 ASN A N 1
ATOM 907 C CA . ASN A 1 109 ? -10.726 -1.147 -0.943 1.00 95.69 109 ASN A CA 1
ATOM 908 C C . ASN A 1 109 ? -12.198 -0.729 -1.172 1.00 95.69 109 ASN A C 1
ATOM 910 O O . ASN A 1 109 ? -13.057 -1.572 -1.436 1.00 95.69 109 ASN A O 1
ATOM 914 N N . GLY A 1 110 ? -12.500 0.571 -1.075 1.00 95.38 110 GLY A N 1
ATOM 915 C CA . GLY A 1 110 ? -13.849 1.112 -1.280 1.00 95.38 110 GLY A CA 1
ATOM 916 C C . GLY A 1 110 ? -14.781 1.038 -0.066 1.00 95.38 110 GLY A C 1
ATOM 917 O O . GLY A 1 110 ? -15.968 1.335 -0.201 1.00 95.38 110 GLY A O 1
ATOM 918 N N . VAL A 1 111 ? -14.282 0.629 1.105 1.00 96.44 111 VAL A N 1
ATOM 919 C CA . VAL A 1 111 ? -15.048 0.573 2.360 1.00 96.44 111 VAL A CA 1
ATOM 920 C C . VAL A 1 111 ? -14.403 1.490 3.396 1.00 96.44 111 VAL A C 1
ATOM 922 O O . VAL A 1 111 ? -13.189 1.475 3.565 1.00 96.44 111 VAL A O 1
ATOM 925 N N . GLU A 1 112 ? -15.206 2.292 4.093 1.00 97.19 112 GLU A N 1
ATOM 926 C CA . GLU A 1 112 ? -14.717 3.219 5.117 1.00 97.19 112 GLU A CA 1
ATOM 927 C C . GLU A 1 112 ? -14.465 2.505 6.456 1.00 97.19 112 GLU A C 1
ATOM 929 O O . GLU A 1 112 ? -15.299 1.736 6.946 1.00 97.19 112 GLU A O 1
ATOM 934 N N . TYR A 1 113 ? -13.313 2.787 7.063 1.00 97.00 113 TYR A N 1
ATOM 935 C CA . TYR A 1 113 ? -12.894 2.270 8.363 1.00 97.00 113 TYR A CA 1
ATOM 936 C C . TYR A 1 113 ? -12.465 3.400 9.288 1.00 97.00 113 TYR A C 1
ATOM 938 O O . TYR A 1 113 ? -11.771 4.329 8.879 1.00 97.00 113 TYR A O 1
ATOM 946 N N . GLN A 1 114 ? -12.819 3.264 10.561 1.00 96.88 114 GLN A N 1
ATOM 947 C CA . GLN A 1 114 ? -12.285 4.051 11.662 1.00 96.88 114 GLN A CA 1
ATOM 948 C C . GLN A 1 114 ? -11.065 3.331 12.247 1.00 96.88 114 GLN A C 1
ATOM 950 O O . GLN A 1 114 ? -11.176 2.194 12.712 1.00 96.88 114 GLN A O 1
ATOM 955 N N . VAL A 1 115 ? -9.915 4.001 12.235 1.00 95.81 115 VAL A N 1
ATOM 956 C CA . VAL A 1 115 ? -8.644 3.538 12.800 1.00 95.81 115 VAL A CA 1
ATOM 957 C C . VAL A 1 115 ? -8.322 4.369 14.034 1.00 95.81 115 VAL A C 1
ATOM 959 O O . VAL A 1 115 ? -8.227 5.593 13.942 1.00 95.81 115 VAL A O 1
ATOM 962 N N . SER A 1 116 ? -8.137 3.718 15.180 1.00 95.81 116 SER A N 1
ATOM 963 C CA . SER A 1 116 ? -7.767 4.400 16.420 1.00 95.81 116 SER A CA 1
ATOM 964 C C . SER A 1 116 ? -6.248 4.563 16.564 1.00 95.81 116 SER A C 1
ATOM 966 O O . SER A 1 116 ? -5.482 3.774 15.996 1.00 95.81 116 SER A O 1
ATOM 968 N N . PRO A 1 117 ? -5.774 5.506 17.402 1.00 94.69 117 PRO A N 1
ATOM 969 C CA . PRO A 1 117 ? -4.360 5.604 17.776 1.00 94.69 117 PRO A CA 1
ATOM 970 C C . PRO A 1 117 ? -3.765 4.313 18.359 1.00 94.69 117 PRO A C 1
ATOM 972 O O . PRO A 1 117 ? -2.557 4.095 18.289 1.00 94.69 117 PRO A O 1
ATOM 975 N N . ALA A 1 118 ? -4.602 3.440 18.932 1.00 94.00 118 ALA A N 1
ATOM 976 C CA . ALA A 1 118 ? -4.185 2.156 19.492 1.00 94.00 118 ALA A CA 1
ATOM 977 C C . ALA A 1 118 ? -4.053 1.036 18.439 1.00 94.00 118 ALA A C 1
ATOM 979 O O . ALA A 1 118 ? -3.592 -0.056 18.775 1.00 94.00 118 ALA A O 1
ATOM 980 N N . GLY A 1 119 ? -4.443 1.287 17.184 1.00 91.50 119 GLY A N 1
ATOM 981 C CA . GLY A 1 119 ? -4.431 0.292 16.105 1.00 91.50 119 GLY A CA 1
ATOM 982 C C . GLY A 1 119 ? -5.687 -0.565 16.026 1.00 91.50 119 GLY A C 1
ATOM 983 O O . GLY A 1 119 ? -5.678 -1.589 15.349 1.00 91.50 119 GLY A O 1
ATOM 984 N N . GLU A 1 120 ? -6.765 -0.165 16.700 1.00 94.56 120 GLU A N 1
ATOM 985 C CA . GLU A 1 120 ? -8.070 -0.798 16.514 1.00 94.56 120 GLU A CA 1
ATOM 986 C C . GLU A 1 120 ? -8.694 -0.290 15.214 1.00 94.56 120 GLU A C 1
ATOM 988 O O . GLU A 1 120 ? -8.657 0.907 14.933 1.00 94.56 120 GLU A O 1
ATOM 993 N N . VAL A 1 121 ? -9.269 -1.200 14.428 1.00 94.94 121 VAL A N 1
ATOM 994 C CA . VAL A 1 121 ? -9.843 -0.894 13.116 1.00 94.94 121 VAL A CA 1
ATOM 995 C C . VAL A 1 121 ? -11.261 -1.436 13.070 1.00 94.94 121 VAL A C 1
ATOM 997 O O . VAL A 1 121 ? -11.476 -2.631 13.274 1.00 94.94 121 VAL A O 1
ATOM 1000 N N . ASN A 1 122 ? -12.229 -0.560 12.818 1.00 95.44 122 ASN A N 1
ATOM 1001 C CA . ASN A 1 122 ? -13.648 -0.903 12.792 1.00 95.44 122 ASN A CA 1
ATOM 1002 C C . ASN A 1 122 ? -14.296 -0.347 11.518 1.00 95.44 122 ASN A C 1
ATOM 1004 O O . ASN A 1 122 ? -13.992 0.786 11.148 1.00 95.44 122 ASN A O 1
ATOM 1008 N N . PRO A 1 123 ? -15.197 -1.085 10.848 1.00 94.06 123 PRO A N 1
ATOM 1009 C CA . PRO A 1 123 ? -15.957 -0.514 9.742 1.00 94.06 123 PRO A CA 1
ATOM 1010 C C . PRO A 1 123 ? -16.830 0.652 10.232 1.00 94.06 123 PRO A C 1
ATOM 1012 O O . PRO A 1 123 ? -17.476 0.540 11.280 1.00 94.06 123 PRO A O 1
ATOM 1015 N N . ALA A 1 124 ? -16.861 1.750 9.478 1.00 88.69 124 ALA A N 1
ATOM 1016 C CA . ALA A 1 124 ? -17.731 2.889 9.756 1.00 88.69 124 ALA A CA 1
ATOM 1017 C C . ALA A 1 124 ? -19.134 2.602 9.182 1.00 88.69 124 ALA A C 1
ATOM 1019 O O . ALA A 1 124 ? -19.307 2.516 7.967 1.00 88.69 124 ALA A O 1
ATOM 1020 N N . TYR A 1 125 ? -20.123 2.386 10.056 1.00 76.31 125 TYR A N 1
ATOM 1021 C CA . TYR A 1 125 ? -21.535 2.163 9.699 1.00 76.31 125 TYR A CA 1
ATOM 1022 C C . TYR A 1 125 ? -22.419 3.332 10.132 1.00 76.31 125 TYR A C 1
ATOM 1024 O O . TYR A 1 125 ? -22.186 3.865 11.242 1.00 76.31 125 TYR A O 1
#

Sequence (125 aa):
MGELDHEACIEIFKDVVREDGENIYRQDWDSGEFGVGSDMIYKFKHWFWWEDDFGFSGPYDSMIEAFPQPFIAITKSTVMIHCTEWDIDEIILNLRPVDLDDDRFIEINGVEYQVSPAGEVNPAY

Foldseek 3Di:
DDDDPPVNVVVVVVVCQVVVWDFQKKWWFDPDPVDIWMWTWTHDPQFIWIQGPVGIDDRDNDPVVNAPDQRAEDELGTAEMEHNVDDPVRVLVSYDYDHDPAWDWHYYNNFIWIAGNVSDIDGDD

pLDDT: mean 90.56, std 8.37, range [52.72, 97.44]

Secondary structure (DSSP, 8-state):
-PPPPHHHHHHHHHHHHHHHSEEEEEEEEE-GGG-EEEEEEEEETTEEEEEETTEEEEEESSTTTT--SSSEEE-TTEEEEEESSS-HHHHHHHEEE-S-SS-EEEEETTEEEEE-TTS-EEE--

Radius of gyration: 16.51 Å; chains: 1; bounding box: 43×34×55 Å